Protein AF-A0A7S1MTM0-F1 (afdb_monomer_lite)

pLDDT: mean 92.98, std 7.06, range [54.84, 97.88]

Foldseek 3Di:
DDDDDDDDALVVLQVVLVVDLVSLLCLLPDDDDDDDVVRNVVSNVVSLVSQDLVVSLVVLVVVLVVQQVVVVVDPPDPDHDQDRHVVHPVVVVSVVSSCSSVVD

Secondary structure (DSSP, 8-state):
---------HHHHHHHHHH-HHHHHHHHT----SS-HHHHHHHHHHHHHH--HHHHHHHHHHHHHHHHHTTTT-TT-SS--TTTSTTSHHHHHHHHHHHHHTT-

Organism: Hemiselmis andersenii (NCBI:txid464988)

Structure (mmCIF, N/CA/C/O backbone):
data_AF-A0A7S1MTM0-F1
#
_entry.id   AF-A0A7S1MTM0-F1
#
loop_
_atom_site.group_PDB
_atom_site.id
_atom_site.type_symbol
_atom_site.label_atom_id
_atom_site.label_alt_id
_atom_site.label_comp_id
_atom_site.label_asym_id
_atom_site.label_entity_id
_atom_site.label_seq_id
_atom_site.pdbx_PDB_ins_code
_atom_site.Cartn_x
_atom_site.Cartn_y
_atom_site.Cartn_z
_atom_site.occupancy
_atom_site.B_iso_or_equiv
_atom_site.auth_seq_id
_atom_site.auth_comp_id
_atom_site.auth_asym_id
_atom_site.auth_atom_id
_atom_site.pdbx_PDB_model_num
ATOM 1 N N . LEU A 1 1 ? 19.199 5.177 7.631 1.00 54.84 1 LEU A N 1
ATOM 2 C CA . LEU A 1 1 ? 17.728 5.090 7.531 1.00 54.84 1 LEU A CA 1
ATOM 3 C C . LEU A 1 1 ? 17.180 5.887 8.705 1.00 54.84 1 LEU A C 1
ATOM 5 O O . LEU A 1 1 ? 17.466 5.500 9.832 1.00 54.84 1 LEU A O 1
ATOM 9 N N . GLU A 1 2 ? 16.516 7.018 8.478 1.00 61.09 2 GLU A N 1
ATOM 10 C CA . GLU A 1 2 ? 15.806 7.695 9.570 1.00 61.09 2 GLU A CA 1
ATOM 11 C C . GLU A 1 2 ? 14.520 6.923 9.868 1.00 61.09 2 GLU A C 1
ATOM 13 O O . GLU A 1 2 ? 13.773 6.571 8.954 1.00 61.09 2 GLU A O 1
ATOM 18 N N . ILE A 1 3 ? 14.295 6.588 11.138 1.00 74.88 3 ILE A N 1
ATOM 19 C CA . ILE A 1 3 ? 13.111 5.842 11.562 1.00 74.88 3 ILE A CA 1
ATOM 20 C C . ILE A 1 3 ? 12.008 6.858 11.853 1.00 74.88 3 ILE A C 1
ATOM 22 O O . ILE A 1 3 ? 12.018 7.513 12.893 1.00 74.88 3 ILE A O 1
ATOM 26 N N . GLY A 1 4 ? 11.053 6.983 10.934 1.00 78.56 4 GLY A N 1
ATOM 27 C CA . GLY A 1 4 ? 9.820 7.722 11.184 1.00 78.56 4 GLY A CA 1
ATOM 28 C C . GLY A 1 4 ? 8.899 6.924 12.107 1.00 78.56 4 GLY A C 1
ATOM 29 O O . GLY A 1 4 ? 8.594 5.766 11.826 1.00 78.56 4 GLY A O 1
ATOM 30 N N . SER A 1 5 ? 8.435 7.537 13.197 1.00 84.25 5 SER A N 1
ATOM 31 C CA . SER A 1 5 ? 7.353 6.997 14.029 1.00 84.25 5 SER A CA 1
ATOM 32 C C . SER A 1 5 ? 6.227 8.021 14.118 1.00 84.25 5 SER A C 1
ATOM 34 O O . SER A 1 5 ? 6.475 9.224 14.160 1.00 84.25 5 SER A O 1
ATOM 36 N N . SER A 1 6 ? 4.984 7.552 14.087 1.00 87.38 6 SER A N 1
ATOM 37 C CA . SER A 1 6 ? 3.801 8.404 14.157 1.00 87.38 6 SER A CA 1
ATOM 38 C C . SER A 1 6 ? 2.676 7.640 14.843 1.00 87.38 6 SER A C 1
ATOM 40 O O . SER A 1 6 ? 2.471 6.454 14.574 1.00 87.38 6 SER A O 1
ATOM 42 N N . VAL A 1 7 ? 1.962 8.325 15.733 1.00 92.81 7 VAL A N 1
ATOM 43 C CA . VAL A 1 7 ? 0.721 7.850 16.345 1.00 92.81 7 VAL A CA 1
ATOM 44 C C . VAL A 1 7 ? -0.399 8.685 15.747 1.00 92.81 7 VAL A C 1
ATOM 46 O O . VAL A 1 7 ? -0.303 9.909 15.737 1.00 92.81 7 VAL A O 1
ATOM 49 N N . ARG A 1 8 ? -1.426 8.020 15.221 1.00 94.12 8 ARG A N 1
ATOM 50 C CA . ARG A 1 8 ? -2.543 8.659 14.526 1.00 94.12 8 ARG A CA 1
ATOM 51 C C . ARG A 1 8 ? -3.867 8.125 15.047 1.00 94.12 8 ARG A C 1
ATOM 53 O O . ARG A 1 8 ? -3.990 6.947 15.390 1.00 94.12 8 ARG A O 1
ATOM 60 N N . THR A 1 9 ? -4.859 8.995 15.073 1.00 97.00 9 THR A N 1
ATOM 61 C CA . THR A 1 9 ? -6.270 8.645 15.214 1.00 97.00 9 THR A CA 1
ATOM 62 C C . THR A 1 9 ? -6.781 7.947 13.948 1.00 97.00 9 THR A C 1
ATOM 64 O O . THR A 1 9 ? -6.134 7.955 12.898 1.00 97.00 9 THR A O 1
ATOM 67 N N . LEU A 1 10 ? -7.973 7.345 14.024 1.00 96.31 10 LEU A N 1
ATOM 68 C CA . LEU A 1 10 ? -8.608 6.725 12.855 1.00 96.31 10 LEU A CA 1
ATOM 69 C C . LEU A 1 10 ? -8.816 7.721 11.707 1.00 96.31 10 LEU A C 1
ATOM 71 O O . LEU A 1 10 ? -8.608 7.370 10.547 1.00 96.31 10 LEU A O 1
ATOM 75 N N . ASP A 1 11 ? -9.216 8.949 12.033 1.00 97.12 11 ASP A N 1
ATOM 76 C CA . ASP A 1 11 ? -9.514 9.983 11.043 1.00 97.12 11 ASP A CA 1
ATOM 77 C C . ASP A 1 11 ? -8.240 10.455 10.336 1.00 97.12 11 ASP A C 1
ATOM 79 O O . ASP A 1 11 ? -8.216 10.558 9.109 1.00 97.12 11 ASP A O 1
ATOM 83 N N . GLU A 1 12 ? -7.153 10.641 11.088 1.00 97.00 12 GLU A N 1
ATOM 84 C CA . GLU A 1 12 ? -5.839 10.971 10.530 1.00 97.00 12 GLU A CA 1
ATOM 85 C C . GLU A 1 12 ? -5.315 9.848 9.629 1.00 97.00 12 GLU A C 1
ATOM 87 O O . GLU A 1 12 ? -4.844 10.128 8.531 1.00 97.00 12 GLU A O 1
ATOM 92 N N . CYS A 1 13 ? -5.447 8.576 10.028 1.00 96.50 13 CYS A N 1
ATOM 93 C CA . CYS A 1 13 ? -5.060 7.445 9.176 1.00 96.50 13 CYS A CA 1
ATOM 94 C C . CYS A 1 13 ? -5.773 7.477 7.817 1.00 96.50 13 CYS A C 1
ATOM 96 O O . CYS A 1 13 ? -5.146 7.245 6.784 1.00 96.50 13 CYS A O 1
ATOM 98 N N . LEU A 1 14 ? -7.075 7.774 7.806 1.00 96.69 14 LEU A N 1
ATOM 99 C CA . LEU A 1 14 ? -7.849 7.854 6.567 1.00 96.69 14 LEU A CA 1
ATOM 100 C C . LEU A 1 14 ? -7.438 9.061 5.723 1.00 96.69 14 LEU A C 1
ATOM 102 O O . LEU A 1 14 ? -7.228 8.897 4.522 1.00 96.69 14 LEU A O 1
ATOM 106 N N . SER A 1 15 ? -7.277 10.233 6.339 1.00 96.75 15 SER A N 1
ATOM 107 C CA . SER A 1 15 ? -6.824 11.452 5.658 1.00 96.75 15 SER A CA 1
ATOM 108 C C . SER A 1 15 ? -5.467 11.250 4.980 1.00 96.75 15 SER A C 1
ATOM 110 O O . SER A 1 15 ? -5.311 11.513 3.790 1.00 96.75 15 SER A O 1
ATOM 112 N N . GLU A 1 16 ? -4.495 10.707 5.709 1.00 95.94 16 GLU A N 1
ATOM 113 C CA . GLU A 1 16 ? -3.144 10.458 5.194 1.00 95.94 16 GLU A CA 1
ATOM 114 C C . GLU A 1 16 ? -3.158 9.433 4.055 1.00 95.94 16 GLU A C 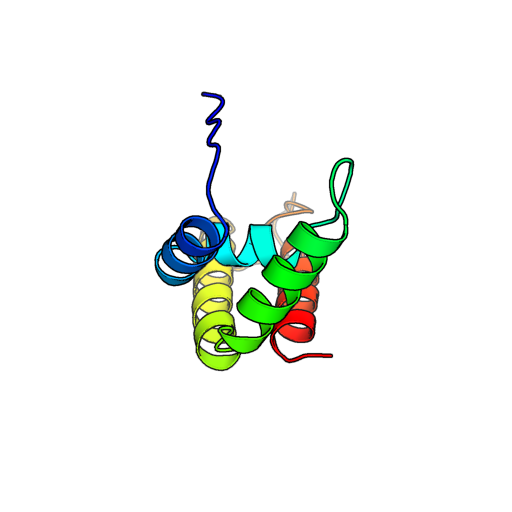1
ATOM 116 O O . GLU A 1 16 ? -2.466 9.595 3.053 1.00 95.94 16 GLU A O 1
ATOM 121 N N . SER A 1 17 ? -4.008 8.405 4.159 1.00 95.62 17 SER A N 1
ATOM 122 C CA . SER A 1 17 ? -4.156 7.397 3.104 1.00 95.62 17 SER A CA 1
ATOM 123 C C . SER A 1 17 ? -4.767 7.933 1.809 1.00 95.62 17 SER A C 1
ATOM 125 O O . SER A 1 17 ? -4.555 7.350 0.752 1.00 95.62 17 SER A O 1
ATOM 127 N N . GLN A 1 18 ? -5.532 9.025 1.875 1.00 94.56 18 GLN A N 1
ATOM 128 C CA . GLN A 1 18 ? -6.071 9.687 0.686 1.00 94.56 18 GLN A CA 1
ATOM 129 C C . GLN A 1 18 ? -5.033 10.591 0.016 1.00 94.56 18 GLN A C 1
ATOM 131 O O . GLN A 1 18 ? -5.112 10.814 -1.190 1.00 94.56 18 GLN A O 1
ATOM 136 N N . ALA A 1 19 ? -4.072 11.104 0.787 1.00 94.12 19 ALA A N 1
ATOM 137 C CA . ALA A 1 19 ? -3.020 11.985 0.296 1.00 94.12 19 ALA A CA 1
ATOM 138 C C . ALA A 1 19 ? -1.821 11.224 -0.298 1.00 94.12 19 ALA A C 1
ATOM 140 O O . ALA A 1 19 ? -1.182 11.729 -1.219 1.00 94.12 19 ALA A O 1
ATOM 141 N N . ASP A 1 20 ? -1.518 10.021 0.205 1.00 94.69 20 ASP A N 1
ATOM 142 C CA . ASP A 1 20 ? -0.334 9.251 -0.187 1.00 94.69 20 ASP A CA 1
ATOM 143 C C . ASP A 1 20 ? -0.660 7.773 -0.467 1.00 94.69 20 ASP A C 1
ATOM 145 O O . ASP A 1 20 ? -1.066 7.009 0.416 1.00 94.69 20 ASP A O 1
ATOM 149 N N . VAL A 1 21 ? -0.397 7.340 -1.705 1.00 94.44 21 VAL A N 1
ATOM 150 C CA . VAL A 1 21 ? -0.565 5.948 -2.150 1.00 94.44 21 VAL A CA 1
ATOM 151 C C . VAL A 1 21 ? 0.307 4.969 -1.355 1.00 94.44 21 VAL A C 1
ATOM 153 O O . VAL A 1 21 ? -0.071 3.809 -1.172 1.00 94.44 21 VAL A O 1
ATOM 156 N N . THR A 1 22 ? 1.451 5.408 -0.831 1.00 94.00 22 THR A N 1
ATOM 157 C CA . THR A 1 22 ? 2.330 4.602 0.025 1.00 94.00 22 THR A CA 1
ATOM 158 C C . THR A 1 22 ? 1.632 4.272 1.338 1.00 94.00 22 THR A C 1
ATOM 160 O O . THR A 1 22 ? 1.567 3.101 1.723 1.00 94.00 22 THR A O 1
ATOM 163 N N . VAL A 1 23 ? 1.033 5.278 1.986 1.00 95.19 23 VAL A N 1
ATOM 164 C CA . VAL A 1 23 ? 0.229 5.096 3.205 1.00 95.19 23 VAL A CA 1
ATOM 165 C C . VAL A 1 23 ? -0.997 4.240 2.903 1.00 95.19 23 VAL A C 1
ATOM 167 O O . VAL A 1 23 ? -1.292 3.306 3.646 1.00 95.19 23 VAL A O 1
ATOM 170 N N . GLN A 1 24 ? -1.666 4.491 1.777 1.00 96.75 24 GLN A N 1
ATOM 171 C CA . GLN A 1 24 ? -2.806 3.693 1.330 1.00 96.75 24 GLN A CA 1
ATOM 172 C C . GLN A 1 24 ? -2.446 2.207 1.187 1.00 96.75 24 GLN A C 1
ATOM 174 O O . GLN A 1 24 ? -3.167 1.335 1.662 1.00 96.75 24 GLN A O 1
ATOM 179 N N . THR A 1 25 ? -1.291 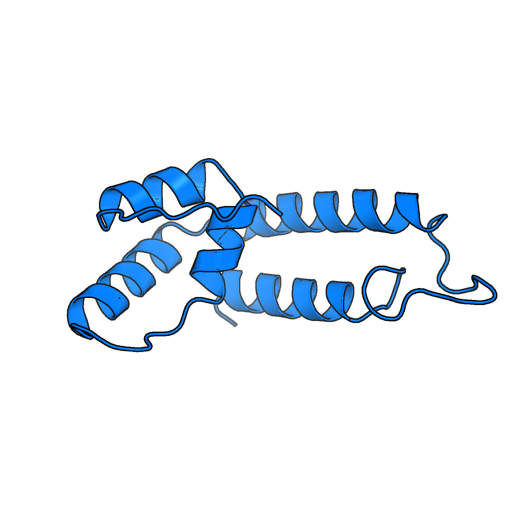1.906 0.596 1.00 97.00 25 THR A N 1
ATOM 180 C CA . THR A 1 25 ? -0.801 0.528 0.429 1.00 97.00 25 THR A CA 1
ATOM 181 C C . THR A 1 25 ? -0.457 -0.112 1.767 1.00 97.00 25 THR A C 1
ATOM 183 O O . THR A 1 25 ? -0.821 -1.259 2.011 1.00 97.00 25 THR A O 1
ATOM 186 N N . ALA A 1 26 ? 0.196 0.640 2.656 1.00 95.25 26 ALA A N 1
ATOM 187 C CA . ALA A 1 26 ? 0.543 0.160 3.987 1.00 95.25 26 ALA A CA 1
ATOM 188 C C . ALA A 1 26 ? -0.706 -0.193 4.811 1.00 95.25 26 ALA A C 1
ATOM 190 O O . ALA A 1 26 ? -0.730 -1.231 5.471 1.00 95.25 26 ALA A O 1
ATOM 191 N N . LEU A 1 27 ? -1.764 0.625 4.740 1.00 95.94 27 LEU A N 1
ATOM 192 C CA . LEU A 1 27 ? -3.038 0.328 5.401 1.00 95.94 27 LEU A CA 1
ATOM 193 C C . LEU A 1 27 ? -3.760 -0.872 4.777 1.00 95.94 27 LEU A C 1
ATOM 195 O O . LEU A 1 27 ? -4.357 -1.659 5.508 1.00 95.94 27 LEU A O 1
ATOM 199 N N . LEU A 1 28 ? -3.663 -1.060 3.457 1.00 96.69 28 LEU A N 1
ATOM 200 C CA . LEU A 1 28 ? -4.228 -2.224 2.765 1.00 96.69 28 LEU A CA 1
ATOM 201 C C . LEU A 1 28 ? -3.571 -3.550 3.192 1.00 96.69 28 LEU A C 1
ATOM 203 O O . LEU A 1 28 ? -4.212 -4.600 3.164 1.00 96.69 28 LEU A O 1
ATOM 207 N N . GLU A 1 29 ? -2.296 -3.521 3.584 1.00 95.88 29 GLU A N 1
ATOM 208 C CA . GLU A 1 29 ? -1.559 -4.687 4.093 1.00 95.88 29 GLU A CA 1
ATOM 209 C C . GLU A 1 29 ? -1.564 -4.810 5.623 1.00 95.88 29 GLU A C 1
ATOM 211 O O . GLU A 1 29 ? -0.993 -5.763 6.166 1.00 95.88 29 GLU A O 1
ATOM 216 N N . ALA A 1 30 ? -2.182 -3.864 6.330 1.00 95.50 30 ALA A N 1
ATOM 217 C CA . ALA A 1 30 ? -2.124 -3.815 7.779 1.00 95.50 30 ALA A CA 1
ATOM 218 C C . ALA A 1 30 ? -2.759 -5.059 8.419 1.00 95.50 30 ALA A C 1
ATOM 220 O O . ALA A 1 30 ? -3.771 -5.593 7.965 1.00 95.50 30 ALA A O 1
ATOM 221 N N . ARG A 1 31 ? -2.170 -5.498 9.535 1.00 95.50 31 ARG A N 1
ATOM 222 C CA . ARG A 1 31 ? -2.689 -6.586 10.370 1.00 95.50 31 ARG A CA 1
ATOM 223 C C . ARG A 1 31 ? -2.582 -6.213 11.849 1.00 95.50 31 ARG A C 1
ATOM 225 O O . ARG A 1 31 ? -1.587 -5.593 12.233 1.00 95.50 31 ARG A O 1
ATOM 232 N N . PRO A 1 32 ? -3.551 -6.600 12.694 1.00 96.06 32 PRO A N 1
ATOM 233 C CA . PRO A 1 32 ? -3.468 -6.328 14.118 1.00 96.06 32 PRO A CA 1
ATOM 234 C C . PRO A 1 32 ? -2.366 -7.201 14.733 1.00 96.06 32 PRO A C 1
ATOM 236 O O . PRO A 1 32 ? -2.283 -8.398 14.453 1.00 96.06 32 PRO A O 1
ATOM 239 N N . LEU A 1 33 ? -1.507 -6.597 15.556 1.00 95.75 33 LEU A N 1
ATOM 240 C CA . LEU A 1 33 ? -0.473 -7.311 16.319 1.00 95.75 33 LEU A CA 1
ATOM 241 C C . LEU A 1 33 ? -0.844 -7.410 17.799 1.00 95.75 33 LEU A C 1
ATOM 243 O O . LEU A 1 33 ? -0.733 -8.473 18.398 1.00 95.75 33 LEU A O 1
ATOM 247 N N . ALA A 1 34 ? -1.296 -6.294 18.369 1.00 95.56 34 ALA A N 1
ATOM 248 C CA . ALA A 1 34 ? -1.747 -6.169 19.746 1.00 95.56 34 ALA A CA 1
ATOM 249 C C . ALA A 1 34 ? -2.706 -4.973 19.866 1.00 95.56 34 ALA A C 1
ATOM 251 O O . ALA A 1 34 ? -2.748 -4.119 18.978 1.00 95.56 34 ALA A O 1
ATOM 252 N N . GLY A 1 35 ? -3.445 -4.904 20.974 1.00 94.75 35 GLY A N 1
ATOM 253 C CA . GLY A 1 35 ? -4.372 -3.813 21.274 1.00 94.75 35 GLY A CA 1
ATOM 254 C C . GLY A 1 35 ? -5.842 -4.166 21.044 1.00 94.75 35 GLY A C 1
ATOM 255 O O . GLY A 1 35 ? -6.229 -5.334 20.988 1.00 94.75 35 GLY A O 1
ATOM 256 N N . GLU A 1 36 ? -6.674 -3.132 20.963 1.00 95.69 36 GLU A N 1
ATOM 257 C CA . GLU A 1 36 ? -8.129 -3.255 20.899 1.00 95.69 36 GLU A CA 1
ATOM 258 C C . GLU A 1 36 ? -8.580 -3.643 19.480 1.00 95.69 36 GLU A C 1
ATOM 260 O O . GLU A 1 36 ? -8.384 -2.915 18.506 1.00 95.69 36 GLU A O 1
ATOM 265 N N . ALA A 1 37 ? -9.159 -4.839 19.343 1.00 95.94 37 ALA A N 1
ATOM 266 C CA . ALA A 1 37 ? -9.508 -5.395 18.037 1.00 95.94 37 ALA A CA 1
ATOM 267 C C . ALA A 1 37 ? -10.665 -4.649 17.344 1.00 95.94 37 ALA A C 1
ATOM 269 O O . ALA A 1 37 ? -10.783 -4.712 16.119 1.00 95.94 37 ALA A O 1
ATOM 270 N N . GLY A 1 38 ? -11.540 -3.973 18.097 1.00 97.25 38 GLY A N 1
ATOM 271 C CA . GLY A 1 38 ? -12.612 -3.136 17.561 1.00 97.25 38 GLY A CA 1
ATOM 272 C C . GLY A 1 38 ? -12.066 -1.964 16.761 1.00 97.25 38 GLY A C 1
ATOM 273 O O . GLY A 1 38 ? -12.474 -1.807 15.612 1.00 97.25 38 GLY A O 1
ATOM 274 N N . LEU A 1 39 ? -11.075 -1.250 17.297 1.00 96.31 39 LEU A N 1
ATOM 275 C CA . LEU A 1 39 ? -10.406 -0.137 16.628 1.00 96.31 39 LEU A CA 1
ATOM 276 C C . LEU A 1 39 ? -9.833 -0.540 15.265 1.00 96.31 39 LEU A C 1
ATOM 278 O O . LEU A 1 39 ? -10.067 0.134 14.262 1.00 96.31 39 LEU A O 1
ATOM 282 N N . PHE A 1 40 ? -9.137 -1.679 15.191 1.00 97.12 40 PHE A N 1
ATOM 283 C CA . PHE A 1 40 ? -8.587 -2.162 13.921 1.00 97.12 40 PHE A CA 1
ATOM 284 C C . PHE A 1 40 ? -9.684 -2.561 12.922 1.00 97.12 40 PHE A C 1
ATOM 286 O O . PHE A 1 40 ? -9.581 -2.268 11.727 1.00 97.12 40 PHE A O 1
ATOM 293 N N . ARG A 1 41 ? -10.756 -3.217 13.389 1.00 97.56 41 ARG A N 1
ATOM 294 C CA . ARG A 1 41 ? -11.904 -3.566 12.534 1.00 97.56 41 ARG A CA 1
ATOM 295 C C . ARG A 1 41 ? -12.615 -2.325 12.009 1.00 97.56 41 ARG A C 1
ATOM 297 O O . ARG A 1 41 ? -13.052 -2.325 10.858 1.00 97.56 41 ARG A O 1
ATOM 304 N N . GLU A 1 42 ? -12.746 -1.293 12.834 1.00 97.88 42 GLU A N 1
ATOM 305 C CA . GLU A 1 42 ? -13.320 -0.016 12.428 1.00 97.88 42 GLU A CA 1
ATOM 306 C C . GLU A 1 42 ? -12.443 0.663 11.375 1.00 97.88 42 GLU A C 1
ATOM 308 O O . GLU A 1 42 ? -12.954 0.998 10.305 1.00 97.88 42 GLU A O 1
ATOM 313 N N . LEU A 1 43 ? -11.132 0.772 11.623 1.00 97.50 43 LEU A N 1
ATOM 314 C CA . LEU A 1 43 ? -10.167 1.301 10.658 1.00 97.50 43 LEU A CA 1
ATOM 315 C C . LEU A 1 43 ? -10.286 0.584 9.313 1.00 97.50 43 LEU A C 1
ATOM 317 O O . LEU A 1 43 ? -10.509 1.227 8.292 1.00 97.50 43 LEU A O 1
ATOM 321 N N . SER A 1 44 ? -10.201 -0.748 9.328 1.00 96.62 44 SER A N 1
ATOM 322 C CA . SER A 1 44 ? -10.235 -1.580 8.121 1.00 96.62 44 SER A CA 1
ATOM 323 C C . SER A 1 44 ? -11.529 -1.375 7.335 1.00 96.62 44 SER A C 1
ATOM 325 O O . SER A 1 44 ? -11.506 -1.209 6.118 1.00 96.62 44 SER A O 1
ATOM 327 N N . ARG A 1 45 ? -12.676 -1.328 8.025 1.00 96.94 45 ARG A N 1
ATOM 328 C CA . ARG A 1 45 ? -13.982 -1.112 7.389 1.00 96.94 45 ARG A CA 1
ATOM 329 C C . ARG A 1 45 ? -14.090 0.280 6.773 1.00 96.94 45 ARG A C 1
ATOM 331 O O . ARG A 1 45 ? -14.565 0.410 5.647 1.00 96.94 45 ARG A O 1
ATOM 338 N N . ARG A 1 46 ? -13.683 1.318 7.510 1.00 97.81 46 ARG A N 1
ATOM 339 C CA . ARG A 1 46 ? -13.725 2.709 7.036 1.00 97.81 46 ARG A CA 1
ATOM 340 C C . ARG A 1 46 ? -12.774 2.915 5.859 1.00 97.81 46 ARG A C 1
ATOM 342 O O . ARG A 1 46 ? -13.165 3.541 4.880 1.00 97.81 46 ARG A O 1
ATOM 349 N N . PHE A 1 47 ? -11.582 2.329 5.931 1.00 97.25 47 PHE A N 1
ATOM 350 C CA . PHE A 1 47 ? -10.578 2.360 4.875 1.00 97.25 47 PHE A CA 1
ATOM 351 C C . PHE A 1 47 ? -11.076 1.681 3.597 1.00 97.25 47 PHE A C 1
ATOM 353 O O . PHE A 1 47 ? -11.107 2.318 2.548 1.00 97.25 47 PHE A O 1
ATOM 360 N N . MET A 1 48 ? -11.567 0.440 3.687 1.00 96.06 48 MET A N 1
ATOM 361 C CA . MET A 1 48 ? -12.100 -0.272 2.519 1.00 96.06 48 MET A CA 1
ATOM 362 C C . MET A 1 48 ? -13.307 0.439 1.900 1.00 96.06 48 MET A C 1
ATOM 364 O O . MET A 1 48 ? -13.461 0.431 0.686 1.00 96.06 48 MET A O 1
ATOM 368 N N . ARG A 1 49 ? -14.145 1.103 2.708 1.00 96.12 49 ARG A N 1
ATOM 369 C CA . ARG A 1 49 ? -15.266 1.910 2.200 1.00 96.12 49 ARG A CA 1
ATOM 370 C C . ARG A 1 49 ? -14.811 3.181 1.473 1.00 96.12 49 ARG A C 1
ATOM 372 O O . ARG A 1 49 ? -15.507 3.627 0.568 1.00 96.12 49 ARG A O 1
ATOM 379 N N . ALA A 1 50 ? -13.697 3.779 1.891 1.00 95.50 50 ALA A N 1
ATOM 380 C CA . ALA A 1 50 ? -13.127 4.976 1.274 1.00 95.50 50 ALA A CA 1
ATOM 381 C C . ALA A 1 50 ? -12.217 4.664 0.070 1.00 95.50 50 ALA A C 1
ATOM 383 O O . ALA A 1 50 ? -11.802 5.584 -0.631 1.00 95.50 50 ALA A O 1
ATOM 384 N N . MET A 1 51 ? -11.891 3.390 -0.161 1.00 95.81 51 MET A N 1
ATOM 385 C CA . MET A 1 51 ? -11.010 2.956 -1.239 1.00 95.81 51 MET A CA 1
ATOM 386 C C . MET A 1 51 ? -11.645 3.198 -2.613 1.00 95.81 51 MET A C 1
ATOM 388 O O . MET A 1 51 ? -12.677 2.616 -2.947 1.00 95.81 51 MET A O 1
ATOM 392 N N . ASP A 1 52 ? -10.976 3.988 -3.452 1.00 96.50 52 ASP A N 1
ATOM 393 C CA . ASP A 1 52 ? -11.238 4.034 -4.891 1.00 96.50 52 ASP A CA 1
ATOM 394 C C . ASP A 1 52 ? -10.267 3.085 -5.605 1.00 96.50 52 ASP A C 1
ATOM 396 O O . ASP A 1 52 ? -9.119 3.430 -5.901 1.00 96.50 52 ASP A O 1
ATOM 400 N N . ALA A 1 53 ? -10.744 1.87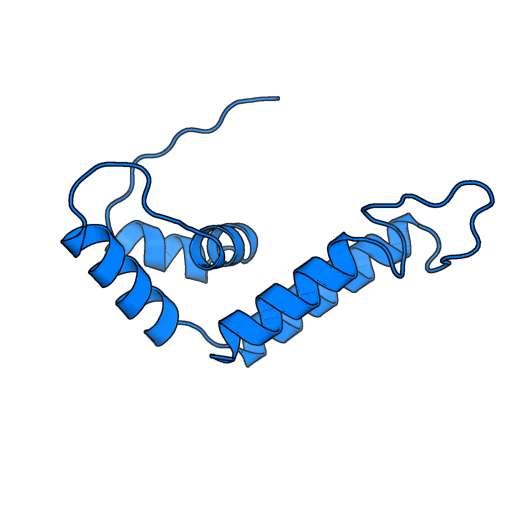5 -5.907 1.00 95.94 53 ALA A N 1
ATOM 401 C CA . ALA A 1 53 ? -9.947 0.842 -6.565 1.00 95.94 53 ALA A CA 1
ATOM 402 C C . ALA A 1 53 ? -9.399 1.286 -7.934 1.00 95.94 53 ALA A C 1
ATOM 404 O O . ALA A 1 53 ? -8.305 0.878 -8.329 1.00 95.94 53 ALA A O 1
ATOM 405 N N . LYS A 1 54 ? -10.123 2.144 -8.668 1.00 96.94 54 LYS A N 1
ATOM 406 C CA . LYS A 1 54 ? -9.702 2.612 -9.995 1.00 96.94 54 LYS A CA 1
ATOM 407 C C . LYS A 1 54 ? -8.597 3.656 -9.884 1.00 96.94 54 LYS A C 1
ATOM 409 O O . LYS A 1 54 ? -7.650 3.623 -10.674 1.00 96.94 54 LYS A O 1
ATOM 414 N N . ALA A 1 55 ? -8.708 4.574 -8.925 1.00 96.75 55 ALA A N 1
ATOM 415 C CA . ALA A 1 55 ? -7.640 5.521 -8.622 1.00 96.75 55 ALA A CA 1
ATOM 416 C C . ALA A 1 55 ? -6.382 4.790 -8.129 1.00 96.75 55 ALA A C 1
ATOM 418 O O . ALA A 1 55 ? -5.294 5.031 -8.656 1.00 96.75 55 ALA A O 1
ATOM 419 N N . PHE A 1 56 ? -6.542 3.827 -7.215 1.00 97.25 56 PHE A N 1
ATOM 420 C CA . PHE A 1 56 ? -5.443 3.010 -6.699 1.00 97.25 56 PHE A CA 1
ATOM 421 C C . PHE A 1 56 ? -4.736 2.223 -7.809 1.00 97.25 56 PHE A C 1
ATOM 423 O O . PHE A 1 56 ? -3.511 2.263 -7.915 1.00 97.25 56 PHE A O 1
ATOM 430 N N . PHE A 1 57 ? -5.498 1.574 -8.698 1.00 97.25 57 PHE A N 1
ATOM 431 C CA . PHE A 1 57 ? -4.952 0.858 -9.853 1.00 97.25 57 PHE A CA 1
ATOM 432 C C . PHE A 1 57 ? -4.081 1.759 -10.735 1.00 97.25 57 PHE A C 1
ATOM 434 O O . PHE A 1 57 ? -2.968 1.382 -11.105 1.00 97.25 57 PHE A O 1
ATOM 441 N N . ARG A 1 58 ? -4.562 2.967 -11.056 1.00 97.50 58 ARG A N 1
ATOM 442 C CA . ARG A 1 58 ? -3.813 3.936 -11.870 1.00 97.50 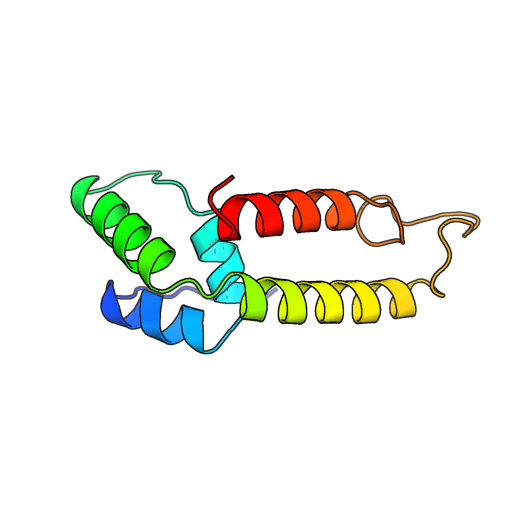58 ARG A CA 1
ATOM 443 C C . ARG A 1 58 ? -2.519 4.361 -11.184 1.00 97.50 58 ARG A C 1
ATOM 445 O O . ARG A 1 58 ? -1.473 4.351 -11.827 1.00 97.50 58 ARG A O 1
ATOM 452 N N . ALA A 1 59 ? -2.585 4.683 -9.892 1.00 96.94 59 ALA A N 1
ATOM 453 C CA . ALA A 1 59 ? -1.416 5.075 -9.113 1.00 96.94 59 ALA A CA 1
ATOM 454 C C . ALA A 1 59 ? -0.368 3.948 -9.068 1.00 96.94 59 ALA A C 1
ATOM 456 O O . ALA A 1 59 ? 0.795 4.175 -9.393 1.00 96.94 59 ALA A O 1
ATOM 457 N N . LYS A 1 60 ? -0.788 2.708 -8.780 1.00 96.56 60 LYS A N 1
ATOM 458 C CA . LYS A 1 60 ? 0.108 1.541 -8.755 1.00 96.56 60 LYS A CA 1
ATOM 459 C C . LYS A 1 60 ? 0.686 1.172 -10.111 1.00 96.56 60 LYS A C 1
ATOM 461 O O . LYS A 1 60 ? 1.841 0.762 -10.186 1.00 96.56 60 LYS A O 1
ATOM 466 N N . THR A 1 61 ? -0.082 1.354 -11.179 1.00 96.38 61 THR A N 1
ATOM 467 C CA . THR A 1 61 ? 0.420 1.161 -12.544 1.00 96.38 61 THR A CA 1
ATOM 468 C C . THR A 1 61 ? 1.519 2.169 -12.862 1.00 96.38 61 THR A C 1
ATOM 470 O O . THR A 1 61 ? 2.553 1.790 -13.402 1.00 96.38 61 THR A O 1
ATOM 473 N N . LEU A 1 62 ? 1.346 3.435 -12.471 1.00 96.25 62 LEU A N 1
ATOM 474 C CA . LEU A 1 62 ? 2.371 4.458 -12.665 1.00 96.25 62 LEU A CA 1
ATOM 475 C C . LEU A 1 62 ? 3.649 4.154 -11.866 1.00 96.25 62 LEU A C 1
ATOM 477 O O . LEU A 1 62 ? 4.740 4.251 -12.422 1.00 96.25 62 LEU A O 1
ATOM 481 N N . GLU A 1 63 ? 3.530 3.737 -10.601 1.00 95.50 63 GLU A N 1
ATOM 482 C CA . GLU A 1 63 ? 4.687 3.312 -9.796 1.00 95.50 63 GLU A CA 1
ATOM 483 C C . GLU A 1 63 ? 5.427 2.120 -10.422 1.00 95.50 63 GLU A C 1
ATOM 485 O O . GLU A 1 63 ? 6.659 2.075 -10.403 1.00 95.50 63 GLU A O 1
ATOM 490 N N . ALA A 1 64 ? 4.693 1.151 -10.982 1.00 94.62 64 ALA A N 1
ATOM 491 C CA . ALA A 1 64 ? 5.285 0.001 -11.658 1.00 94.62 64 ALA A CA 1
ATOM 492 C C . ALA A 1 64 ? 6.060 0.414 -12.912 1.00 94.62 64 ALA A C 1
ATOM 494 O O . ALA A 1 64 ? 7.217 0.025 -13.043 1.00 94.62 64 ALA A O 1
ATOM 495 N N . LEU A 1 65 ? 5.477 1.268 -13.761 1.00 94.56 65 LEU A N 1
ATOM 496 C CA . LEU A 1 65 ? 6.152 1.810 -14.945 1.00 94.56 65 LEU A CA 1
ATOM 497 C C . LEU A 1 65 ? 7.425 2.573 -14.561 1.00 94.56 65 LEU A C 1
ATOM 499 O O . LEU A 1 65 ? 8.499 2.280 -15.070 1.00 94.56 65 LEU A O 1
ATOM 503 N N . GLN A 1 66 ? 7.338 3.492 -13.594 1.00 94.44 66 GLN A N 1
ATOM 504 C CA .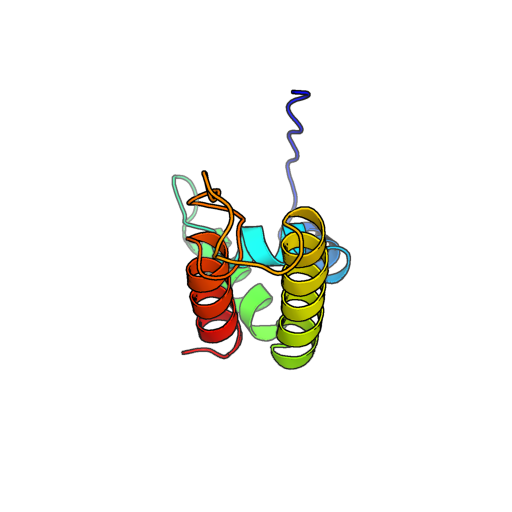 GLN A 1 66 ? 8.501 4.255 -13.122 1.00 94.44 66 GLN A CA 1
ATOM 505 C C . GLN A 1 66 ? 9.612 3.362 -12.567 1.00 94.44 66 GLN A C 1
ATOM 507 O O . GLN A 1 66 ? 10.794 3.693 -12.666 1.00 94.44 66 GLN A O 1
ATOM 512 N N . ARG A 1 67 ? 9.243 2.249 -11.932 1.00 94.00 67 ARG A N 1
ATOM 513 C CA . ARG A 1 67 ? 10.200 1.263 -11.445 1.00 94.00 67 ARG A CA 1
ATOM 514 C C . ARG A 1 67 ? 10.819 0.470 -12.590 1.00 94.00 67 ARG A C 1
ATOM 516 O O . ARG A 1 67 ? 12.035 0.337 -12.583 1.00 94.00 67 ARG A O 1
ATOM 523 N N . HIS A 1 68 ? 10.035 -0.032 -13.542 1.00 93.62 68 HIS A N 1
ATOM 524 C CA . HIS A 1 68 ? 10.543 -0.779 -14.700 1.00 93.62 68 HIS A CA 1
ATOM 525 C C . HIS A 1 68 ? 11.538 0.051 -15.518 1.00 93.62 68 HIS A C 1
ATOM 527 O O . HIS A 1 68 ? 12.605 -0.461 -15.847 1.00 93.62 68 HIS A O 1
ATOM 533 N N . THR A 1 69 ? 11.290 1.355 -15.683 1.00 91.94 69 THR A N 1
ATOM 534 C CA . THR A 1 69 ? 12.218 2.269 -16.368 1.00 91.94 69 THR A CA 1
ATOM 535 C C . THR A 1 69 ? 13.582 2.369 -15.673 1.00 91.94 69 THR A C 1
ATOM 537 O O . THR A 1 69 ? 14.594 2.585 -16.330 1.00 91.94 69 THR A O 1
ATOM 540 N N . LYS A 1 70 ? 13.664 2.165 -14.347 1.00 89.12 70 LYS A N 1
ATOM 541 C CA . LYS A 1 70 ? 14.953 2.108 -13.620 1.00 89.12 70 LYS A CA 1
ATOM 542 C C . LYS A 1 70 ? 15.753 0.828 -13.902 1.00 89.12 70 LYS A C 1
ATOM 544 O O . LYS A 1 70 ? 16.910 0.754 -13.501 1.00 89.12 70 LYS A O 1
ATOM 549 N N . PHE A 1 71 ? 15.135 -0.163 -14.542 1.00 86.38 71 PHE A N 1
ATOM 550 C CA . PHE A 1 71 ? 15.716 -1.452 -14.927 1.00 86.38 71 PHE A CA 1
ATOM 551 C C . PHE A 1 71 ? 15.623 -1.671 -16.446 1.00 86.38 71 PHE A C 1
ATOM 553 O O . PHE A 1 71 ? 15.411 -2.797 -16.897 1.00 86.38 71 PHE A O 1
ATOM 560 N N . ASP A 1 72 ? 15.731 -0.586 -17.220 1.00 85.50 72 ASP A N 1
ATOM 561 C CA . ASP A 1 72 ? 15.743 -0.583 -18.690 1.00 85.50 72 ASP A CA 1
ATOM 562 C C . ASP A 1 72 ? 14.534 -1.283 -19.338 1.00 85.50 72 ASP A C 1
ATOM 564 O O . ASP A 1 72 ? 14.626 -1.797 -20.453 1.00 85.50 72 ASP A O 1
ATOM 568 N N . ASP A 1 73 ? 13.406 -1.348 -18.618 1.00 79.38 73 ASP A N 1
ATOM 569 C CA . ASP A 1 73 ? 12.165 -2.013 -19.030 1.00 79.38 73 ASP A CA 1
ATOM 570 C C . ASP A 1 73 ? 12.356 -3.471 -19.506 1.00 79.38 73 ASP A C 1
ATOM 572 O O . ASP A 1 73 ? 11.505 -4.032 -20.199 1.00 79.38 73 ASP A O 1
ATOM 576 N N . THR A 1 74 ? 13.458 -4.124 -19.112 1.00 79.50 74 THR A N 1
ATOM 577 C CA . THR A 1 74 ? 13.825 -5.458 -19.594 1.00 79.50 74 THR A CA 1
ATOM 578 C C . THR A 1 74 ? 13.952 -6.474 -18.457 1.00 79.50 74 THR A C 1
ATOM 580 O O . THR A 1 74 ? 14.665 -6.245 -17.478 1.00 79.50 74 THR A O 1
ATOM 583 N N . PRO A 1 75 ? 13.314 -7.651 -18.577 1.00 74.31 75 PRO A N 1
ATOM 584 C CA . PRO A 1 75 ? 13.580 -8.770 -17.680 1.00 74.31 75 PRO A CA 1
ATOM 585 C C . PRO A 1 75 ? 14.888 -9.505 -18.032 1.00 74.31 75 PRO A C 1
ATOM 587 O O . PRO A 1 75 ? 15.306 -10.386 -17.287 1.00 74.31 75 PRO A O 1
ATOM 590 N N . TYR A 1 76 ? 15.531 -9.177 -19.162 1.00 79.50 76 TYR A N 1
ATOM 591 C CA . TYR A 1 76 ? 16.680 -9.904 -19.723 1.00 79.50 76 TYR A CA 1
ATOM 592 C C . TYR A 1 76 ? 18.043 -9.319 -19.338 1.00 79.50 76 TYR A C 1
ATOM 594 O O . TYR A 1 76 ? 19.043 -9.596 -20.003 1.00 79.50 76 TYR A O 1
ATOM 602 N N . ALA A 1 77 ? 18.103 -8.495 -18.291 1.00 81.94 77 ALA A N 1
ATOM 603 C CA . ALA A 1 77 ? 19.383 -8.093 -17.723 1.00 81.94 77 ALA A CA 1
ATOM 604 C C . ALA A 1 77 ? 20.200 -9.346 -17.358 1.00 81.94 77 ALA A C 1
ATOM 606 O O . ALA A 1 77 ? 19.634 -10.337 -16.900 1.00 81.94 77 ALA A O 1
ATOM 607 N N . LEU A 1 78 ? 21.523 -9.305 -17.557 1.00 86.50 78 LEU A N 1
ATOM 608 C CA . LEU A 1 78 ? 22.411 -10.435 -17.242 1.00 86.50 78 LEU A CA 1
ATOM 609 C C . LEU A 1 78 ? 22.276 -10.863 -15.769 1.00 86.50 78 LEU A C 1
ATOM 611 O O . LEU A 1 78 ? 22.334 -12.048 -15.455 1.00 86.50 78 LEU A O 1
ATOM 615 N N . GLU A 1 79 ? 22.039 -9.887 -14.890 1.00 87.81 79 GLU A N 1
ATOM 616 C CA . GLU A 1 79 ? 21.769 -10.073 -13.465 1.00 87.81 79 GLU A CA 1
ATOM 617 C C . GLU A 1 79 ? 20.501 -9.285 -13.080 1.00 87.81 79 GLU A C 1
ATOM 619 O O . GLU A 1 79 ? 20.585 -8.138 -12.630 1.00 87.81 79 GLU A O 1
ATOM 624 N N . PRO A 1 80 ? 19.298 -9.848 -13.304 1.00 86.69 80 PRO A N 1
ATOM 625 C CA . PRO A 1 80 ? 18.051 -9.144 -13.044 1.00 86.69 80 PRO A CA 1
ATOM 626 C C . PRO A 1 80 ? 17.764 -9.084 -11.542 1.00 86.69 80 PRO A C 1
ATOM 628 O O . PRO A 1 80 ? 18.047 -10.010 -10.776 1.00 86.69 80 PRO A O 1
ATOM 631 N N . ASN A 1 81 ? 17.140 -7.995 -11.100 1.00 90.81 81 ASN A N 1
ATOM 632 C CA . ASN A 1 81 ? 16.744 -7.848 -9.711 1.00 90.81 81 ASN A CA 1
ATOM 633 C C . ASN A 1 81 ? 15.462 -8.650 -9.446 1.00 90.81 81 ASN A C 1
ATOM 635 O O . ASN A 1 81 ? 14.375 -8.245 -9.856 1.00 90.81 81 ASN A O 1
ATOM 639 N N . CYS A 1 82 ? 15.566 -9.739 -8.678 1.00 93.00 82 CYS A N 1
ATOM 640 C CA . CYS A 1 82 ? 14.430 -10.616 -8.355 1.00 93.00 82 CYS A CA 1
ATOM 641 C C . CYS A 1 82 ? 13.237 -9.898 -7.700 1.00 93.00 82 CYS A C 1
ATOM 643 O O . CYS A 1 82 ? 12.122 -10.420 -7.696 1.00 93.00 82 CYS A O 1
ATOM 645 N N . LYS A 1 83 ? 13.454 -8.721 -7.106 1.00 93.56 83 LYS A N 1
ATOM 646 C CA . LYS A 1 83 ? 12.414 -7.946 -6.437 1.00 93.56 83 LYS A CA 1
ATOM 647 C C . LYS A 1 83 ? 11.792 -6.901 -7.357 1.00 93.56 83 LYS A C 1
ATOM 649 O O . LYS A 1 83 ? 10.571 -6.847 -7.446 1.00 93.56 83 LYS A O 1
ATOM 654 N N . GLU A 1 84 ? 12.610 -6.060 -7.980 1.00 93.56 84 GLU A N 1
ATOM 655 C CA . GLU A 1 84 ? 12.156 -4.801 -8.580 1.00 93.56 84 GLU A CA 1
ATOM 656 C C . GLU A 1 84 ? 12.161 -4.797 -10.123 1.00 93.56 84 GLU A C 1
ATOM 658 O O . GLU A 1 84 ? 11.449 -3.971 -10.698 1.00 93.56 84 GLU A O 1
ATOM 663 N N . SER A 1 85 ? 12.893 -5.701 -10.794 1.00 92.88 85 SER A N 1
ATOM 664 C CA . SER A 1 85 ? 12.899 -5.797 -12.267 1.00 92.88 85 SER A CA 1
ATOM 665 C C . SER A 1 85 ? 11.525 -6.200 -12.829 1.00 92.88 85 SER A C 1
ATOM 667 O O . SER A 1 85 ? 10.709 -6.768 -12.092 1.00 92.88 85 SER A O 1
ATOM 669 N N . PRO A 1 86 ? 11.253 -5.940 -14.124 1.00 93.06 86 PRO A N 1
ATOM 670 C CA . PRO A 1 86 ? 10.048 -6.435 -14.786 1.00 93.06 86 PRO A CA 1
ATOM 671 C C . PRO A 1 86 ? 9.869 -7.946 -14.600 1.00 93.06 86 PRO A C 1
ATOM 673 O O . PRO A 1 86 ? 10.804 -8.719 -14.791 1.00 93.06 86 PRO A O 1
ATOM 676 N N . GLY A 1 87 ? 8.674 -8.365 -14.187 1.00 91.12 87 GLY A N 1
ATOM 677 C CA . GLY A 1 87 ? 8.352 -9.754 -13.845 1.00 91.12 87 GLY A CA 1
ATOM 678 C C . GLY A 1 87 ? 8.815 -10.213 -12.453 1.00 91.12 87 GLY A C 1
ATOM 679 O O . GLY A 1 87 ? 8.611 -11.374 -12.106 1.00 91.12 87 GLY A O 1
ATOM 680 N N . GLY A 1 88 ? 9.427 -9.338 -11.648 1.00 93.06 88 GLY A N 1
ATOM 681 C CA . GLY A 1 88 ? 9.909 -9.651 -10.300 1.00 93.06 88 GLY A CA 1
ATOM 682 C C . GLY A 1 88 ? 8.815 -9.712 -9.223 1.00 93.06 88 GLY A C 1
ATOM 683 O O . GLY A 1 88 ? 7.628 -9.485 -9.470 1.00 93.06 88 GLY A O 1
ATOM 684 N N . LEU A 1 89 ? 9.221 -9.970 -7.973 1.00 96.56 89 LEU A N 1
ATOM 685 C CA . LEU A 1 89 ? 8.302 -10.125 -6.830 1.00 96.56 89 LEU A CA 1
ATOM 686 C C . LEU A 1 89 ? 7.383 -8.915 -6.608 1.00 96.56 89 LEU A C 1
ATOM 688 O O . LEU A 1 89 ? 6.249 -9.079 -6.157 1.00 96.56 89 LEU A O 1
ATOM 692 N N . ARG A 1 90 ? 7.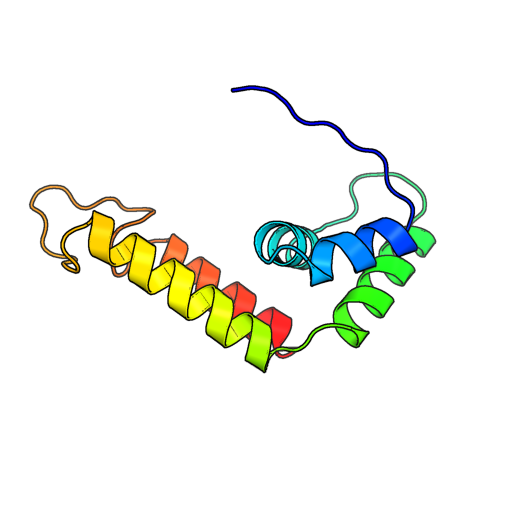846 -7.698 -6.913 1.00 95.88 90 ARG A N 1
ATOM 693 C CA . ARG A 1 90 ? 7.039 -6.485 -6.747 1.00 95.88 90 ARG A CA 1
ATOM 694 C C . ARG A 1 90 ? 5.880 -6.409 -7.742 1.00 95.88 90 ARG A C 1
ATOM 696 O O . ARG A 1 90 ? 4.843 -5.857 -7.384 1.00 95.88 90 ARG A O 1
ATOM 703 N N . ASP A 1 91 ? 6.010 -6.989 -8.933 1.00 95.31 91 ASP A N 1
ATOM 704 C CA . ASP A 1 91 ? 4.906 -7.054 -9.901 1.00 95.31 91 ASP A CA 1
ATOM 705 C C . ASP A 1 91 ? 3.805 -7.988 -9.389 1.00 95.31 91 ASP A C 1
ATOM 707 O O . ASP A 1 91 ? 2.627 -7.632 -9.397 1.00 95.31 91 ASP A O 1
ATOM 711 N N . LEU A 1 92 ? 4.185 -9.140 -8.824 1.00 96.25 92 LEU A N 1
ATOM 712 C CA . LEU A 1 92 ? 3.238 -10.030 -8.149 1.00 96.25 92 LEU A CA 1
ATOM 713 C C . LEU A 1 92 ? 2.560 -9.335 -6.959 1.00 96.25 92 LEU A C 1
ATOM 715 O O . LEU A 1 92 ? 1.342 -9.413 -6.799 1.00 96.25 92 LEU A O 1
ATOM 719 N N . GLN A 1 93 ? 3.337 -8.631 -6.132 1.00 96.69 93 GLN A N 1
ATOM 720 C CA . GLN A 1 93 ? 2.806 -7.911 -4.976 1.00 96.69 93 GLN A CA 1
ATOM 721 C C . GLN A 1 93 ? 1.800 -6.827 -5.398 1.00 96.69 93 GLN A C 1
ATOM 723 O O . GLN A 1 93 ? 0.745 -6.692 -4.782 1.00 96.69 93 GLN A O 1
ATOM 728 N N . MET A 1 94 ? 2.076 -6.112 -6.492 1.00 96.06 94 MET A N 1
ATOM 729 C CA . MET A 1 94 ? 1.154 -5.138 -7.076 1.00 96.06 94 MET A CA 1
ATOM 730 C C . MET A 1 94 ? -0.179 -5.778 -7.483 1.00 96.06 94 MET A C 1
ATOM 732 O O . MET A 1 94 ? -1.233 -5.222 -7.174 1.00 96.06 94 MET A O 1
ATOM 736 N N . LEU A 1 95 ? -0.153 -6.943 -8.137 1.00 95.94 95 LEU A N 1
ATOM 737 C CA . LEU A 1 95 ? -1.375 -7.661 -8.515 1.00 95.94 95 LEU A CA 1
ATOM 738 C C . LEU A 1 95 ? -2.202 -8.053 -7.285 1.00 95.94 95 LEU A C 1
ATOM 740 O O . LEU A 1 95 ? -3.418 -7.864 -7.280 1.00 95.94 95 LEU A O 1
ATOM 744 N N . ILE A 1 96 ? -1.546 -8.527 -6.221 1.00 96.81 96 ILE A N 1
ATOM 745 C CA . ILE A 1 96 ? -2.205 -8.848 -4.946 1.00 96.81 96 ILE A CA 1
ATOM 746 C C . ILE A 1 96 ? -2.858 -7.596 -4.346 1.00 96.81 96 ILE A C 1
ATOM 748 O O . ILE A 1 96 ? -3.997 -7.659 -3.885 1.00 96.81 96 ILE A O 1
ATOM 752 N N . TRP A 1 97 ? -2.173 -6.450 -4.360 1.00 97.44 97 TRP A N 1
ATOM 753 C CA . TRP A 1 97 ? -2.739 -5.195 -3.860 1.00 97.44 97 TRP A CA 1
ATOM 754 C C . TRP A 1 97 ? -3.945 -4.735 -4.668 1.00 97.44 97 TRP A C 1
ATOM 756 O O . TRP A 1 97 ? -4.946 -4.335 -4.083 1.00 97.44 97 TRP A O 1
ATOM 766 N N . ILE A 1 98 ? -3.879 -4.809 -5.996 1.00 96.75 98 ILE A N 1
ATOM 767 C CA . ILE A 1 98 ? -4.998 -4.427 -6.863 1.00 96.75 98 ILE A CA 1
ATOM 768 C C . ILE A 1 98 ? -6.204 -5.332 -6.616 1.00 96.75 98 ILE A C 1
ATOM 770 O O . ILE A 1 98 ? -7.315 -4.822 -6.487 1.00 96.75 98 ILE A O 1
ATOM 774 N N . ALA A 1 99 ? -5.992 -6.646 -6.498 1.00 96.69 99 ALA A N 1
ATOM 775 C CA . ALA A 1 99 ? -7.056 -7.594 -6.182 1.00 96.69 99 ALA A CA 1
ATOM 776 C C . ALA A 1 99 ? -7.731 -7.244 -4.846 1.00 96.69 99 ALA A C 1
ATOM 778 O O . ALA A 1 99 ? -8.943 -7.038 -4.804 1.00 96.69 99 ALA A O 1
ATOM 779 N N . ARG A 1 100 ? -6.938 -7.040 -3.785 1.00 95.75 100 ARG A N 1
ATOM 780 C CA . ARG A 1 100 ? -7.455 -6.648 -2.465 1.00 95.75 100 ARG A CA 1
ATOM 781 C C . ARG A 1 100 ? -8.206 -5.321 -2.497 1.00 95.75 100 ARG A C 1
ATOM 783 O O . ARG A 1 100 ? -9.279 -5.216 -1.912 1.00 95.75 100 ARG A O 1
ATOM 790 N N . ALA A 1 101 ? -7.666 -4.310 -3.179 1.00 95.75 101 ALA A N 1
ATOM 791 C CA . ALA A 1 101 ? -8.312 -3.004 -3.311 1.00 95.75 101 ALA A CA 1
ATOM 792 C C . ALA A 1 101 ? -9.645 -3.095 -4.074 1.00 95.75 101 ALA A C 1
ATOM 794 O O . ALA A 1 101 ? -10.570 -2.342 -3.778 1.00 95.75 101 ALA A O 1
ATOM 795 N N . ALA A 1 102 ? -9.762 -4.036 -5.015 1.00 94.75 102 ALA A N 1
ATOM 796 C CA . ALA A 1 102 ? -10.998 -4.346 -5.731 1.00 94.75 102 ALA A CA 1
ATOM 797 C C . ALA A 1 102 ? -11.979 -5.229 -4.931 1.00 94.75 102 ALA A C 1
ATOM 799 O O . ALA A 1 102 ? -13.080 -5.493 -5.413 1.00 94.75 102 ALA A O 1
ATOM 800 N N . GLY A 1 103 ? -11.612 -5.667 -3.722 1.00 92.12 103 GLY A N 1
ATOM 801 C CA . GLY A 1 103 ? -12.440 -6.525 -2.874 1.00 92.12 103 GLY A CA 1
ATOM 802 C C . GLY A 1 103 ? -12.443 -8.004 -3.274 1.00 92.12 103 GLY A C 1
ATOM 803 O O . GLY A 1 103 ? -13.399 -8.703 -2.937 1.00 92.12 103 GLY A O 1
ATOM 804 N N . LEU A 1 104 ? -11.412 -8.458 -3.997 1.00 89.06 104 LEU A N 1
ATOM 805 C CA . LEU A 1 104 ? -11.182 -9.862 -4.358 1.00 89.06 104 LEU A CA 1
ATOM 806 C C . LEU A 1 104 ? -10.332 -10.598 -3.313 1.00 89.06 104 LEU A C 1
ATOM 808 O O . LEU A 1 104 ? -9.433 -9.963 -2.709 1.00 89.06 104 LEU A O 1
#

InterPro domains:
  IPR010043 Bifunctional uridylyltransferase/uridylyl-removing enzyme [PTHR47320] (1-102)
  IPR013546 PII-uridylyltransferase/Glutamine-synthetase adenylyltransferase [PF08335] (56-102)
  IPR043519 Nucleotidyltransferase superfamily [SSF81301] (2-50)

Sequence (104 aa):
LEIGSSVRTLDECLSESQADVTVQTALLEARPLAGEAGLFRELSRRFMRAMDAKAFFRAKTLEALQRHTKFDDTPYALEPNCKESPGGLRDLQMLIWIARAAGL

Radius of gyration: 15.97 Å; chains: 1; bounding box: 38×23×41 Å